Protein AF-A0A101FKJ5-F1 (afdb_monomer_lite)

Structure (mmCIF, N/CA/C/O backbone):
data_AF-A0A101FKJ5-F1
#
_entry.id   AF-A0A101FKJ5-F1
#
loop_
_atom_site.group_PDB
_atom_site.id
_atom_site.type_symbol
_atom_site.label_atom_id
_atom_site.label_alt_id
_atom_site.label_comp_id
_atom_site.label_asym_id
_atom_site.label_entity_id
_atom_site.label_seq_id
_atom_site.pdbx_PDB_ins_code
_atom_site.Cartn_x
_atom_site.Cartn_y
_atom_site.Cartn_z
_atom_site.occupancy
_atom_site.B_iso_or_equiv
_atom_site.auth_seq_id
_atom_site.auth_comp_id
_atom_site.auth_asym_id
_atom_site.auth_atom_id
_atom_site.pdbx_PDB_model_num
ATOM 1 N N . GLU A 1 1 ? -16.115 -11.440 11.467 1.00 49.97 1 GLU A N 1
ATOM 2 C CA . GLU A 1 1 ? -14.948 -11.180 12.336 1.00 49.97 1 GLU A CA 1
ATOM 3 C C . GLU A 1 1 ? -14.123 -10.054 11.729 1.00 49.97 1 GLU A C 1
ATOM 5 O O . GLU A 1 1 ? -14.062 -9.964 10.508 1.00 49.97 1 GLU A O 1
ATOM 10 N N . LEU A 1 2 ? -13.570 -9.157 12.548 1.00 52.06 2 LEU A N 1
ATOM 11 C CA . LEU A 1 2 ? -12.638 -8.125 12.087 1.00 52.06 2 LEU A CA 1
ATOM 12 C C . LEU A 1 2 ? -11.254 -8.768 11.997 1.00 52.06 2 LEU A C 1
ATOM 14 O O . LEU A 1 2 ? -10.660 -9.087 13.026 1.00 52.06 2 LEU A O 1
ATOM 18 N N . LEU A 1 3 ? -10.759 -8.973 10.782 1.00 65.00 3 LEU A N 1
ATOM 19 C CA . LEU A 1 3 ? -9.416 -9.488 10.565 1.00 65.00 3 LEU A CA 1
ATOM 20 C C . LEU A 1 3 ? -8.444 -8.304 10.475 1.00 65.00 3 LEU A C 1
ATOM 22 O O . LEU A 1 3 ? -8.577 -7.423 9.620 1.00 65.00 3 LEU A O 1
ATOM 26 N N . TYR A 1 4 ? -7.491 -8.260 11.405 1.00 74.44 4 TYR A N 1
ATOM 27 C CA . TYR A 1 4 ? -6.418 -7.271 11.402 1.00 74.44 4 TYR A CA 1
ATOM 28 C C . TYR A 1 4 ? -5.307 -7.749 10.475 1.00 74.44 4 TYR A C 1
ATOM 30 O O . TYR A 1 4 ? -4.531 -8.632 10.834 1.00 74.44 4 TYR A O 1
ATOM 38 N N . PHE A 1 5 ? -5.224 -7.140 9.298 1.00 84.31 5 PHE A N 1
ATOM 39 C CA . PHE A 1 5 ? -4.148 -7.396 8.348 1.00 84.31 5 PHE A CA 1
ATOM 40 C C . PHE A 1 5 ? -3.085 -6.308 8.435 1.00 84.31 5 PHE A C 1
ATOM 42 O O . PHE A 1 5 ? -3.370 -5.164 8.796 1.00 84.31 5 PHE A O 1
ATOM 49 N N . ARG A 1 6 ? -1.846 -6.655 8.089 1.00 90.62 6 ARG A N 1
ATOM 50 C CA . ARG A 1 6 ? -0.763 -5.682 7.921 1.00 90.62 6 ARG A CA 1
ATOM 51 C C . ARG A 1 6 ? -0.514 -5.481 6.431 1.00 90.62 6 ARG A C 1
ATOM 53 O O . ARG A 1 6 ? -0.461 -6.471 5.709 1.00 90.62 6 ARG A O 1
ATOM 60 N N . PRO A 1 7 ? -0.353 -4.246 5.942 1.00 93.81 7 PRO A N 1
ATOM 61 C CA . PRO A 1 7 ? 0.051 -4.041 4.562 1.00 93.81 7 PRO A CA 1
ATOM 62 C C . PRO A 1 7 ? 1.493 -4.507 4.356 1.00 93.81 7 PRO A C 1
ATOM 64 O O . PRO A 1 7 ? 2.351 -4.301 5.219 1.00 93.81 7 PRO A O 1
ATOM 67 N N . LEU A 1 8 ? 1.777 -5.103 3.198 1.00 95.00 8 LEU A N 1
ATOM 68 C CA . LEU A 1 8 ? 3.143 -5.438 2.816 1.00 95.00 8 LEU A CA 1
ATOM 69 C C . LEU A 1 8 ? 3.896 -4.163 2.449 1.00 95.00 8 LEU A C 1
ATOM 71 O O . LEU A 1 8 ? 3.541 -3.446 1.513 1.00 95.00 8 LEU A O 1
ATOM 75 N N . VAL A 1 9 ? 4.968 -3.899 3.188 1.00 94.69 9 VAL A N 1
ATOM 76 C CA . VAL A 1 9 ? 5.798 -2.706 3.021 1.00 94.69 9 VAL A CA 1
ATOM 77 C C . VAL A 1 9 ? 6.865 -2.956 1.956 1.00 94.69 9 VAL A C 1
ATOM 79 O O . VAL A 1 9 ? 7.479 -4.024 1.895 1.00 94.69 9 VAL A O 1
ATOM 82 N N . ASP A 1 10 ? 7.100 -1.954 1.113 1.00 94.75 10 ASP A N 1
ATOM 83 C CA . ASP A 1 10 ? 8.236 -1.912 0.193 1.00 94.75 10 ASP A CA 1
ATOM 84 C C . ASP A 1 10 ? 8.804 -0.484 0.133 1.00 94.75 10 ASP A C 1
ATOM 86 O O . ASP A 1 10 ? 8.294 0.366 -0.601 1.00 94.75 10 ASP A O 1
ATOM 90 N N . PRO A 1 11 ? 9.876 -0.197 0.894 1.00 92.69 11 PRO A N 1
ATOM 91 C CA . PRO A 1 11 ? 10.475 1.137 0.952 1.00 92.69 11 PRO A CA 1
ATOM 92 C C . PRO A 1 11 ? 11.104 1.606 -0.370 1.00 92.69 11 PRO A C 1
ATOM 94 O O . PRO A 1 11 ? 11.304 2.811 -0.573 1.00 92.69 11 PRO A O 1
ATOM 97 N N . ILE A 1 12 ? 11.437 0.668 -1.261 1.00 91.19 12 ILE A N 1
ATOM 98 C CA . ILE A 1 12 ? 12.173 0.936 -2.497 1.00 91.19 12 ILE A CA 1
ATOM 99 C C . ILE A 1 12 ? 11.179 1.134 -3.636 1.00 91.19 12 ILE A C 1
ATOM 101 O O . ILE A 1 12 ? 11.144 2.195 -4.264 1.00 91.19 12 ILE A O 1
ATOM 105 N N . LYS A 1 13 ? 10.355 0.117 -3.896 1.00 89.56 13 LYS A N 1
ATOM 106 C CA . LYS A 1 13 ? 9.452 0.082 -5.041 1.00 89.56 13 LYS A CA 1
ATOM 107 C C . LYS A 1 13 ? 8.009 0.409 -4.695 1.00 89.56 13 LYS A C 1
ATOM 109 O O . LYS A 1 13 ? 7.283 0.764 -5.615 1.00 89.56 13 LYS A O 1
ATOM 114 N N . GLY A 1 14 ? 7.605 0.367 -3.430 1.00 93.31 14 GLY A N 1
ATOM 115 C CA . GLY A 1 14 ? 6.224 0.623 -3.026 1.00 93.31 14 GLY A CA 1
ATOM 116 C C . GLY A 1 14 ? 5.732 2.038 -3.333 1.00 93.31 14 GLY A C 1
ATOM 117 O O . GLY A 1 14 ? 6.485 2.918 -3.777 1.00 93.31 14 GLY A O 1
ATOM 118 N N . ARG A 1 15 ? 4.440 2.248 -3.089 1.00 94.69 15 ARG A N 1
ATOM 119 C CA . ARG A 1 15 ? 3.761 3.538 -3.218 1.00 94.69 15 ARG A CA 1
ATOM 120 C C . ARG A 1 15 ? 3.415 4.091 -1.833 1.00 94.69 15 ARG A C 1
ATOM 122 O O . ARG A 1 15 ? 2.940 3.309 -1.010 1.00 94.69 15 ARG A O 1
ATOM 129 N N . PRO A 1 16 ? 3.677 5.379 -1.554 1.00 95.94 16 PRO A N 1
ATOM 130 C CA . PRO A 1 16 ? 3.248 6.021 -0.313 1.00 95.94 16 PRO A CA 1
ATOM 131 C C . PRO A 1 16 ? 1.741 5.870 -0.104 1.00 95.94 16 PRO A C 1
ATOM 133 O O . PRO A 1 16 ? 0.982 5.892 -1.074 1.00 95.94 16 PRO A O 1
ATOM 136 N N . LEU A 1 17 ? 1.304 5.744 1.148 1.00 95.00 17 LEU A N 1
ATOM 137 C CA . LEU A 1 17 ? -0.119 5.707 1.491 1.00 95.00 17 LEU A CA 1
ATOM 138 C C . LEU A 1 17 ? -0.833 7.006 1.110 1.00 95.00 17 LEU A C 1
ATOM 140 O O . LEU A 1 17 ? -1.991 6.964 0.703 1.00 95.00 17 LEU A O 1
ATOM 144 N N . SER A 1 18 ? -0.139 8.141 1.195 1.00 94.38 18 SER A N 1
ATOM 145 C CA . SER A 1 18 ? -0.628 9.453 0.761 1.00 94.38 18 SER A CA 1
ATOM 146 C C . SER A 1 18 ? -0.934 9.530 -0.740 1.00 94.38 18 SER A C 1
ATOM 148 O O . SER A 1 18 ? -1.786 10.319 -1.149 1.00 94.38 18 SER A O 1
ATOM 150 N N . ASP A 1 19 ? -0.296 8.678 -1.549 1.00 95.19 19 ASP A N 1
ATOM 151 C CA . ASP A 1 19 ? -0.508 8.585 -2.996 1.00 95.19 19 ASP A CA 1
ATOM 152 C C . ASP A 1 19 ? -1.612 7.583 -3.371 1.00 95.19 19 ASP A C 1
ATOM 154 O O . ASP A 1 19 ? -1.939 7.438 -4.553 1.00 95.19 19 ASP A O 1
ATOM 158 N N . LEU A 1 20 ? -2.159 6.837 -2.409 1.00 94.56 20 LEU A N 1
ATOM 159 C CA . LEU A 1 20 ? -3.238 5.881 -2.649 1.00 94.56 20 LEU A CA 1
ATOM 160 C C . LEU A 1 20 ? -4.610 6.556 -2.663 1.00 94.56 20 LEU A C 1
ATOM 162 O O . LEU A 1 20 ? -4.862 7.562 -1.999 1.00 94.56 20 LEU A O 1
ATOM 166 N N . ARG A 1 21 ? -5.535 5.955 -3.406 1.00 93.44 21 ARG A N 1
ATOM 167 C CA . ARG A 1 21 ? -6.936 6.354 -3.511 1.00 93.44 21 ARG A CA 1
ATOM 168 C C . ARG A 1 21 ? -7.857 5.178 -3.214 1.00 93.44 21 ARG A C 1
ATOM 170 O O . ARG A 1 21 ? -7.499 4.011 -3.357 1.00 93.44 21 ARG A O 1
ATOM 177 N N . ALA A 1 22 ? -9.085 5.507 -2.828 1.00 94.12 22 ALA A N 1
ATOM 178 C CA . ALA A 1 22 ? -10.162 4.528 -2.778 1.00 94.12 22 ALA A CA 1
ATOM 179 C C . ALA A 1 22 ? -10.378 3.899 -4.169 1.00 94.12 22 ALA A C 1
ATOM 181 O O . ALA A 1 22 ? -10.302 4.583 -5.189 1.00 94.12 22 ALA A O 1
ATOM 182 N N . GLY A 1 23 ? -10.651 2.598 -4.184 1.00 94.50 23 GLY A N 1
ATOM 183 C CA . GLY A 1 23 ? -10.760 1.747 -5.367 1.00 94.50 23 GLY A CA 1
ATOM 184 C C . GLY A 1 23 ? -9.466 1.016 -5.732 1.00 94.50 23 GLY A C 1
ATOM 185 O O . GLY A 1 23 ? -9.523 0.036 -6.472 1.00 94.50 23 GLY A O 1
ATOM 186 N N . GLU A 1 24 ? -8.314 1.439 -5.209 1.00 95.44 24 GLU A N 1
ATOM 187 C CA . GLU A 1 24 ? -7.032 0.799 -5.508 1.00 95.44 24 GLU A CA 1
ATOM 188 C C . GLU A 1 24 ? -6.766 -0.427 -4.634 1.00 95.44 24 GLU A C 1
ATOM 190 O O . GLU A 1 24 ? -7.219 -0.514 -3.491 1.00 95.44 24 GLU A O 1
ATOM 195 N N . THR A 1 25 ? -6.000 -1.369 -5.181 1.00 96.06 25 THR A N 1
ATOM 196 C CA . THR A 1 25 ? -5.621 -2.615 -4.512 1.00 96.06 25 THR A CA 1
ATOM 197 C C . THR A 1 25 ? -4.221 -2.502 -3.923 1.00 96.06 25 THR A C 1
ATOM 199 O O . THR A 1 25 ? -3.303 -2.004 -4.570 1.00 96.06 25 THR A O 1
ATOM 202 N N . ILE A 1 26 ? -4.036 -3.005 -2.706 1.00 95.94 26 ILE A N 1
ATOM 203 C CA . ILE A 1 26 ? -2.728 -3.180 -2.068 1.00 95.94 26 ILE A CA 1
ATOM 204 C C . ILE A 1 26 ? -2.504 -4.646 -1.718 1.00 95.94 26 ILE A C 1
ATOM 206 O O . ILE A 1 26 ? -3.456 -5.421 -1.615 1.00 95.94 26 ILE A O 1
ATOM 210 N N . LEU A 1 27 ? -1.243 -5.013 -1.499 1.00 95.81 27 LEU A N 1
ATOM 211 C CA . LEU A 1 27 ? -0.902 -6.322 -0.957 1.00 95.81 27 LEU A CA 1
ATOM 212 C C . LEU A 1 27 ? -0.842 -6.277 0.573 1.00 95.81 27 LEU A C 1
ATOM 214 O O . LEU A 1 27 ? -0.223 -5.392 1.169 1.00 95.81 27 LEU A O 1
ATOM 218 N N . LEU A 1 28 ? -1.469 -7.264 1.197 1.00 94.62 28 LEU A N 1
ATOM 219 C CA . LEU A 1 28 ? -1.558 -7.480 2.632 1.00 94.62 28 LEU A CA 1
ATOM 220 C C . LEU A 1 28 ? -0.820 -8.773 3.006 1.00 94.62 28 LEU A C 1
ATOM 222 O O . LEU A 1 28 ? -0.728 -9.705 2.210 1.00 94.62 28 LEU A O 1
ATOM 226 N N . ASP A 1 29 ? -0.291 -8.819 4.221 1.00 91.94 29 ASP A N 1
ATOM 227 C CA . ASP A 1 29 ? 0.345 -9.994 4.807 1.00 91.94 29 ASP A CA 1
ATOM 228 C C . ASP A 1 29 ? -0.727 -11.009 5.237 1.00 91.94 29 ASP A C 1
ATOM 230 O O . ASP A 1 29 ? -1.466 -10.764 6.194 1.00 91.94 29 ASP A O 1
ATOM 234 N N . GLY A 1 30 ? -0.833 -12.119 4.502 1.00 85.94 30 GLY A N 1
ATOM 235 C CA . GLY A 1 30 ? -1.697 -13.260 4.814 1.00 85.94 30 GLY A CA 1
ATOM 236 C C . GLY A 1 30 ? -0.964 -14.423 5.487 1.00 85.94 30 GLY A C 1
ATOM 237 O O . GLY A 1 30 ? -1.517 -15.518 5.558 1.00 85.94 30 GLY A O 1
ATOM 238 N N . GLY A 1 31 ? 0.267 -14.218 5.967 1.00 85.56 31 GLY A N 1
ATOM 239 C CA . GLY A 1 31 ? 1.122 -15.279 6.491 1.00 85.56 31 GLY A CA 1
ATOM 240 C C . GLY A 1 31 ? 1.949 -15.934 5.387 1.00 85.56 31 GLY A C 1
ATOM 241 O O . GLY A 1 31 ? 3.011 -15.428 5.033 1.00 85.56 31 GLY A O 1
ATOM 242 N N . GLU A 1 32 ? 1.490 -17.073 4.862 1.00 84.00 32 GLU A N 1
ATOM 243 C CA . GLU A 1 32 ? 2.228 -17.821 3.827 1.00 84.00 32 GLU A CA 1
ATOM 244 C C . GLU A 1 32 ? 2.103 -17.189 2.434 1.00 84.00 32 GLU A C 1
ATOM 246 O O . GLU A 1 32 ? 3.043 -17.243 1.642 1.00 84.00 32 GLU A O 1
ATOM 251 N N . GLU A 1 33 ? 0.971 -16.539 2.156 1.00 87.44 33 GLU A N 1
ATOM 252 C CA . GLU A 1 33 ? 0.696 -15.886 0.878 1.00 87.44 33 GLU A CA 1
ATOM 253 C C . GLU A 1 33 ? 0.304 -14.417 1.065 1.00 87.44 33 GLU A C 1
ATOM 255 O O . GLU A 1 33 ? -0.270 -14.009 2.080 1.00 87.44 33 GLU A O 1
ATOM 260 N N . ALA A 1 34 ? 0.622 -13.604 0.058 1.00 91.88 34 ALA A N 1
ATOM 261 C CA . ALA A 1 34 ? 0.163 -12.225 -0.002 1.00 91.88 34 ALA A CA 1
ATOM 262 C C . ALA A 1 34 ? -1.312 -12.189 -0.412 1.00 91.88 34 ALA A C 1
ATOM 264 O O . ALA A 1 34 ? -1.717 -12.850 -1.366 1.00 91.88 34 ALA A O 1
ATOM 265 N N . LEU A 1 35 ? -2.099 -11.369 0.277 1.00 93.31 35 LEU A N 1
ATOM 266 C CA . LEU A 1 35 ? -3.514 -11.181 -0.021 1.00 93.31 35 LEU A CA 1
ATOM 267 C C . LEU A 1 35 ? -3.732 -9.845 -0.716 1.00 93.31 35 LEU A C 1
ATOM 269 O O . LEU A 1 35 ? -3.162 -8.828 -0.326 1.00 93.31 35 LEU A O 1
ATOM 273 N N . GLU A 1 36 ? -4.603 -9.824 -1.714 1.00 95.12 36 GLU A N 1
ATOM 274 C CA . GLU A 1 36 ? -5.034 -8.581 -2.343 1.00 95.12 36 GLU A CA 1
ATOM 275 C C . GLU A 1 36 ? -6.204 -7.963 -1.577 1.00 95.12 36 GLU A C 1
ATOM 277 O O . GLU A 1 36 ? -7.219 -8.618 -1.319 1.00 95.12 36 GLU A O 1
ATOM 282 N N . GLY A 1 37 ? -6.063 -6.684 -1.228 1.00 95.50 37 GLY A N 1
ATOM 283 C CA . GLY A 1 37 ? -7.091 -5.898 -0.558 1.00 95.50 37 GLY A CA 1
ATOM 284 C C . GLY A 1 37 ? -7.410 -4.622 -1.325 1.00 95.50 37 GLY A C 1
ATOM 285 O O . GLY A 1 37 ? -6.541 -3.765 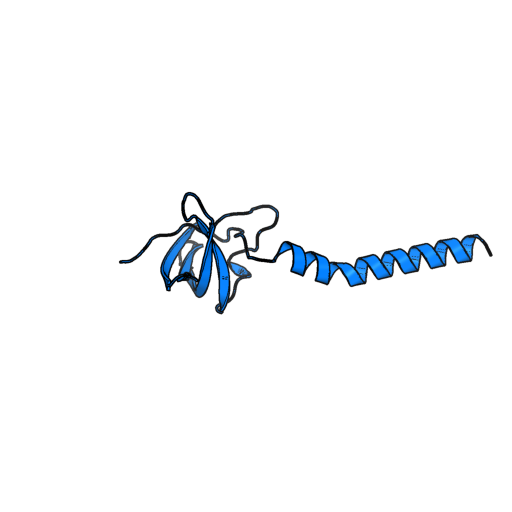-1.482 1.00 95.50 37 GLY A O 1
ATOM 286 N N . GLN A 1 38 ? -8.660 -4.468 -1.760 1.00 96.75 38 GLN A N 1
ATOM 287 C CA . GLN A 1 38 ? -9.145 -3.227 -2.358 1.00 96.75 38 GLN A CA 1
ATOM 288 C C . GLN A 1 38 ? -9.542 -2.235 -1.265 1.00 96.75 38 GLN A C 1
ATOM 290 O O . GLN A 1 38 ? -10.386 -2.517 -0.412 1.00 96.75 38 GLN A O 1
ATOM 295 N N . ILE A 1 39 ? -8.940 -1.053 -1.304 1.00 96.38 39 ILE A N 1
ATOM 296 C CA . ILE A 1 39 ? -9.187 0.033 -0.362 1.00 96.38 39 ILE A CA 1
ATOM 297 C C . ILE A 1 39 ? -10.494 0.730 -0.732 1.00 96.38 39 ILE A C 1
ATOM 299 O O . ILE A 1 39 ? -10.689 1.099 -1.885 1.00 96.38 39 ILE A O 1
ATOM 303 N N . TYR A 1 40 ? -11.359 1.012 0.241 1.00 95.50 40 TYR A N 1
ATOM 304 C CA . TYR A 1 40 ? -12.508 1.906 0.035 1.00 95.50 40 TYR A CA 1
ATOM 305 C C . TYR A 1 40 ? -12.409 3.200 0.850 1.00 95.50 40 TYR A C 1
ATOM 307 O O . TYR A 1 40 ? -13.075 4.181 0.522 1.00 95.50 40 TYR A O 1
ATOM 315 N N . LEU A 1 41 ? -11.587 3.225 1.906 1.00 95.62 41 LEU A N 1
ATOM 316 C CA . LEU A 1 41 ? -11.391 4.407 2.741 1.00 95.62 41 LEU A CA 1
ATOM 317 C C . LEU A 1 41 ? -9.966 4.464 3.296 1.00 95.62 41 LEU A C 1
ATOM 319 O O . LEU A 1 41 ? -9.442 3.483 3.822 1.00 95.62 41 LEU A O 1
ATOM 323 N N . ILE A 1 42 ? -9.384 5.661 3.229 1.00 95.50 42 ILE A N 1
ATOM 324 C CA . ILE A 1 42 ? -8.098 6.016 3.829 1.00 95.50 42 ILE A CA 1
ATOM 325 C C . ILE A 1 42 ? -8.340 7.223 4.732 1.00 95.50 42 ILE A C 1
ATOM 327 O O . ILE A 1 42 ? -8.927 8.215 4.295 1.00 95.50 42 ILE A O 1
ATOM 331 N N . ARG A 1 43 ? -7.910 7.155 5.993 1.00 95.56 43 ARG A N 1
ATOM 332 C CA . ARG A 1 43 ? -7.999 8.270 6.946 1.00 95.56 43 ARG A CA 1
ATOM 333 C C . ARG A 1 43 ? -6.623 8.581 7.509 1.00 95.56 43 ARG A C 1
ATOM 335 O O . ARG A 1 43 ? -5.966 7.689 8.029 1.00 95.56 43 ARG A O 1
ATOM 342 N N . LEU A 1 44 ? -6.239 9.852 7.478 1.00 95.25 44 LEU A N 1
ATOM 343 C CA . LEU A 1 44 ? -5.123 10.362 8.267 1.00 95.25 44 LEU A CA 1
ATOM 344 C C . LEU A 1 44 ? -5.637 10.723 9.667 1.00 95.25 44 LEU A C 1
ATOM 346 O O . LEU A 1 44 ? -6.542 11.548 9.818 1.00 95.25 44 LEU A O 1
ATOM 350 N N . LEU A 1 45 ? -5.090 10.073 10.686 1.00 95.62 45 LEU A N 1
ATOM 351 C CA . LEU A 1 45 ? -5.383 10.326 12.089 1.00 95.62 45 LEU A CA 1
ATOM 352 C C . LEU A 1 45 ? -4.562 11.519 12.600 1.00 95.62 45 LEU A C 1
ATOM 354 O O . LEU A 1 45 ? -3.538 11.895 12.031 1.00 95.62 45 LEU A O 1
ATOM 358 N N . LYS A 1 46 ? -5.026 12.140 13.693 1.00 93.25 46 LYS A N 1
ATOM 359 C CA . LYS A 1 46 ? -4.424 13.369 14.251 1.00 93.25 46 LYS A CA 1
ATOM 360 C C . LYS A 1 46 ? -2.968 13.199 14.695 1.00 93.25 46 LYS A C 1
ATOM 362 O O . LYS A 1 46 ? -2.235 14.176 14.749 1.00 93.25 46 LYS A O 1
ATOM 367 N N . ASP A 1 47 ? -2.579 11.980 15.034 1.00 93.81 47 ASP A N 1
ATOM 368 C CA . ASP A 1 47 ? -1.238 11.591 15.468 1.00 93.81 47 ASP A CA 1
ATOM 369 C C . ASP A 1 47 ? -0.325 11.176 14.297 1.00 93.81 47 ASP A C 1
ATOM 371 O O . ASP A 1 47 ? 0.768 10.663 14.517 1.00 93.81 47 ASP A O 1
ATOM 375 N N . GLY A 1 48 ? -0.767 11.386 13.052 1.00 93.38 48 GLY A N 1
ATOM 376 C CA . GLY A 1 48 ? -0.009 11.061 11.847 1.00 93.38 48 GLY A CA 1
ATOM 377 C C . GLY A 1 48 ? -0.131 9.606 11.392 1.00 93.38 48 GLY A C 1
ATOM 378 O O . GLY A 1 48 ? 0.501 9.236 10.405 1.00 93.38 48 GLY A O 1
ATOM 379 N N . HIS A 1 49 ? -0.933 8.773 12.062 1.00 96.00 49 HIS A N 1
ATOM 380 C CA . HIS A 1 49 ? -1.189 7.410 11.598 1.00 96.00 49 HIS A CA 1
ATOM 381 C C . HIS A 1 49 ? -2.162 7.394 10.423 1.00 96.00 49 HIS A C 1
ATOM 383 O O . HIS A 1 49 ? -3.070 8.218 10.337 1.00 96.00 49 HIS A O 1
ATOM 389 N N . TYR A 1 50 ? -2.014 6.408 9.547 1.00 95.44 50 TYR A N 1
ATOM 390 C CA . TYR A 1 50 ? -3.002 6.126 8.513 1.00 95.44 50 TYR A CA 1
ATOM 391 C C . TYR A 1 50 ? -3.874 4.953 8.947 1.00 95.44 50 TYR A C 1
ATOM 393 O O . TYR A 1 50 ? -3.369 3.921 9.377 1.00 95.44 50 TYR A O 1
ATOM 401 N N . GLU A 1 51 ? -5.187 5.108 8.826 1.00 95.19 51 GLU A N 1
ATOM 402 C CA . GLU A 1 51 ? -6.169 4.043 9.002 1.00 95.19 51 GLU A CA 1
ATOM 403 C C . GLU A 1 51 ? -6.770 3.699 7.634 1.00 95.19 51 GLU A C 1
ATOM 405 O O . GLU A 1 51 ? -7.392 4.543 6.985 1.00 95.19 51 GLU A O 1
ATOM 410 N N . LEU A 1 52 ? -6.579 2.454 7.204 1.00 95.12 52 LEU A N 1
ATOM 411 C CA . LEU A 1 52 ? -7.093 1.921 5.947 1.00 95.12 52 LEU A CA 1
ATOM 412 C C . LEU A 1 52 ? -8.218 0.937 6.224 1.00 95.12 52 LEU A C 1
ATOM 414 O O . LEU A 1 52 ? -8.150 0.115 7.143 1.00 95.12 52 LEU A O 1
ATOM 418 N N . HIS A 1 53 ? -9.235 1.016 5.380 1.00 95.56 53 HIS A N 1
ATOM 419 C CA . HIS A 1 53 ? -10.364 0.109 5.378 1.00 95.56 53 HIS A CA 1
ATOM 420 C C . HIS A 1 53 ? -10.601 -0.394 3.961 1.00 95.56 53 HIS A C 1
ATOM 422 O O . HIS A 1 53 ? -10.580 0.388 3.002 1.00 95.56 53 HIS A O 1
ATOM 428 N N . GLY A 1 54 ? -10.853 -1.690 3.837 1.00 95.44 54 GLY A N 1
ATOM 429 C CA . GLY A 1 54 ? -11.015 -2.316 2.537 1.00 95.44 54 GLY A CA 1
ATOM 430 C C . GLY A 1 54 ? -11.677 -3.684 2.591 1.00 95.44 54 GLY A C 1
ATOM 431 O O . GLY A 1 54 ? -12.092 -4.160 3.649 1.00 95.44 54 GLY A O 1
ATOM 432 N N . MET A 1 55 ? -11.767 -4.310 1.424 1.00 95.12 55 MET A N 1
ATOM 433 C CA . MET A 1 55 ? -12.258 -5.674 1.247 1.00 95.12 55 MET A CA 1
ATOM 434 C C . MET A 1 55 ? -11.168 -6.527 0.603 1.00 95.12 55 MET A C 1
ATOM 436 O O . MET A 1 55 ? -10.491 -6.078 -0.320 1.00 95.12 55 MET A O 1
ATOM 440 N N . LEU A 1 56 ? -10.995 -7.753 1.086 1.00 93.88 56 LEU A N 1
ATOM 441 C CA . LEU A 1 56 ? -10.117 -8.740 0.463 1.00 93.88 56 LEU A CA 1
ATOM 442 C C . LEU A 1 56 ? -10.748 -9.260 -0.832 1.00 93.88 56 LEU A C 1
ATOM 444 O O . LEU A 1 56 ? -11.968 -9.419 -0.904 1.00 93.88 56 LEU A O 1
ATOM 448 N N . ALA A 1 57 ? -9.922 -9.608 -1.819 1.00 88.50 57 ALA A N 1
ATOM 449 C CA . ALA A 1 57 ? -10.388 -10.188 -3.081 1.00 88.50 57 ALA A CA 1
ATOM 450 C C . ALA A 1 57 ? -11.180 -11.500 -2.887 1.00 88.50 57 ALA A C 1
ATOM 452 O O . ALA A 1 57 ? -12.169 -11.734 -3.576 1.00 88.50 57 ALA A O 1
ATOM 453 N N . GLY A 1 58 ? -10.799 -12.324 -1.902 1.00 82.56 58 GLY A N 1
ATOM 454 C CA . GLY A 1 58 ? -11.507 -13.558 -1.521 1.00 82.56 58 GLY A CA 1
ATOM 455 C C . GLY A 1 58 ? -12.759 -13.347 -0.657 1.00 82.56 58 GLY A C 1
ATOM 456 O O . GLY A 1 58 ? -13.359 -14.315 -0.197 1.00 82.56 58 GLY A O 1
ATOM 457 N N . GLY A 1 59 ? -13.151 -12.092 -0.424 1.00 84.56 59 GLY A N 1
ATOM 458 C CA . GLY A 1 59 ? -14.200 -11.726 0.516 1.00 84.56 59 GLY A CA 1
ATOM 459 C C . GLY A 1 59 ? -13.670 -11.544 1.939 1.00 84.56 59 GLY A C 1
ATOM 460 O O . GLY A 1 59 ? -12.697 -12.162 2.364 1.00 84.56 59 GLY A O 1
ATOM 461 N N . GLY A 1 60 ? -14.325 -10.659 2.685 1.00 89.06 60 GLY A N 1
ATOM 462 C CA . GLY A 1 60 ? -13.925 -10.295 4.041 1.00 89.06 60 GLY A CA 1
ATOM 463 C C . GLY A 1 60 ? -13.417 -8.864 4.128 1.00 89.06 60 GLY A C 1
ATOM 464 O O . GLY A 1 60 ? -12.766 -8.344 3.226 1.00 89.06 60 GLY A O 1
ATOM 465 N N . TYR A 1 61 ? -13.760 -8.221 5.233 1.00 92.50 61 TYR A N 1
ATOM 466 C CA . TYR A 1 61 ? -13.360 -6.857 5.528 1.00 92.50 61 TYR A CA 1
ATOM 467 C C . TYR A 1 61 ? -11.987 -6.840 6.204 1.00 92.50 61 TYR A C 1
ATOM 469 O O . TYR A 1 61 ? -11.743 -7.633 7.119 1.00 92.50 61 TYR A O 1
ATOM 477 N N . PHE A 1 62 ? -11.124 -5.905 5.800 1.00 92.06 62 PHE A N 1
ATOM 478 C CA . PHE A 1 62 ? -9.874 -5.630 6.498 1.00 92.06 62 PHE A CA 1
ATOM 479 C C . PHE A 1 62 ? -9.825 -4.207 7.045 1.00 92.06 62 PHE A C 1
ATOM 481 O O . PHE A 1 62 ? -10.282 -3.241 6.425 1.00 92.06 62 PHE A O 1
ATOM 488 N N . LYS A 1 63 ? -9.175 -4.098 8.202 1.00 93.50 63 LYS A N 1
ATOM 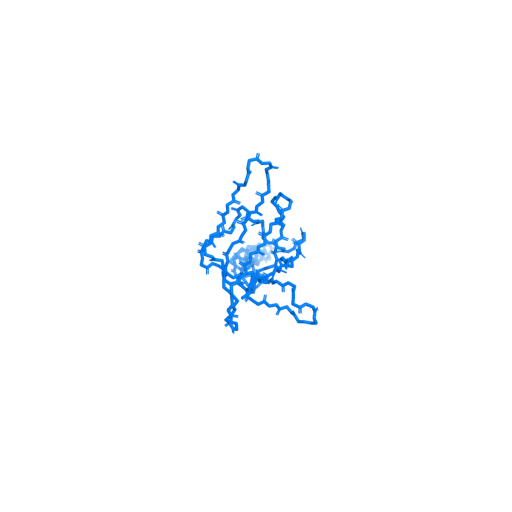489 C CA . LYS A 1 63 ? -8.764 -2.841 8.814 1.00 93.50 63 LYS A CA 1
ATOM 490 C C . LYS A 1 63 ? -7.278 -2.906 9.121 1.00 93.50 63 LYS A C 1
ATOM 492 O O . LYS A 1 63 ? -6.832 -3.864 9.752 1.00 93.50 63 LYS A O 1
ATOM 497 N N . CYS A 1 64 ? -6.528 -1.870 8.761 1.00 91.56 64 CYS A N 1
ATOM 498 C CA . CYS A 1 6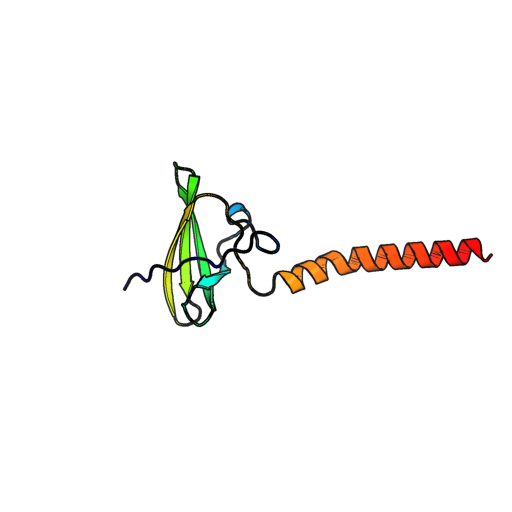4 ? -5.160 -1.719 9.243 1.00 91.56 64 CYS A CA 1
ATOM 499 C C . CYS A 1 64 ? -4.851 -0.279 9.650 1.00 91.56 64 CYS A C 1
ATOM 501 O O . CYS A 1 64 ? -5.380 0.672 9.079 1.00 91.56 64 CYS A O 1
ATOM 503 N N . VAL A 1 65 ? -3.985 -0.131 10.651 1.00 93.44 65 VAL A N 1
ATOM 504 C CA . VAL A 1 65 ? -3.471 1.162 11.111 1.00 93.44 65 VAL A CA 1
ATOM 505 C C . VAL A 1 65 ? -1.955 1.127 11.006 1.00 93.44 65 VAL A C 1
ATOM 507 O O . VAL A 1 65 ? -1.331 0.184 11.494 1.00 93.44 65 VAL A O 1
ATOM 510 N N . THR A 1 66 ? -1.365 2.127 10.361 1.00 92.38 66 THR 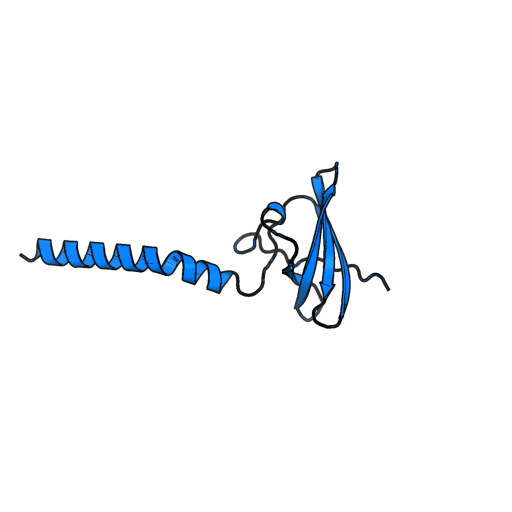A N 1
ATOM 511 C CA . THR A 1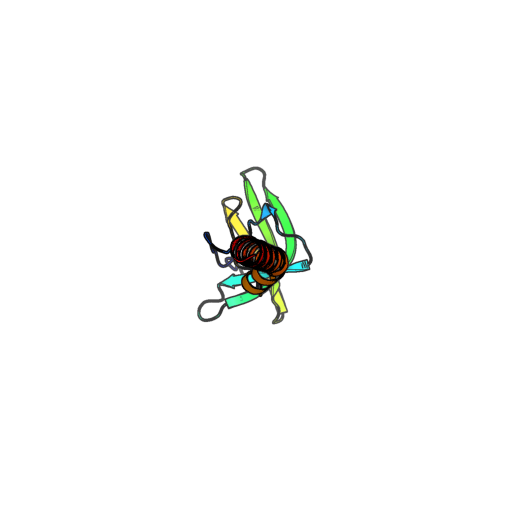 66 ? 0.077 2.193 10.106 1.00 92.38 66 THR A CA 1
ATOM 512 C C . THR A 1 66 ? 0.677 3.483 10.656 1.00 92.38 66 THR A C 1
ATOM 514 O O . THR A 1 66 ? 0.035 4.536 10.586 1.00 92.38 66 THR A O 1
ATOM 517 N N . PRO A 1 67 ? 1.912 3.433 11.185 1.00 90.69 67 PRO A N 1
ATOM 518 C CA . PRO A 1 67 ? 2.600 4.623 11.663 1.00 90.69 67 PRO A CA 1
ATOM 519 C C . PRO A 1 67 ? 3.133 5.429 10.477 1.00 90.69 67 PRO A C 1
ATOM 521 O O . PRO A 1 67 ? 4.126 5.055 9.856 1.00 90.69 67 PRO A O 1
ATOM 524 N N . GLY A 1 68 ? 2.475 6.544 10.164 1.00 91.88 68 GLY A N 1
ATOM 525 C CA . GLY A 1 68 ? 2.924 7.462 9.122 1.00 91.88 68 GLY A CA 1
ATOM 526 C C . GLY A 1 68 ? 2.689 6.988 7.686 1.00 91.88 68 GLY A C 1
ATOM 527 O O . GLY A 1 68 ? 2.018 5.988 7.415 1.00 91.88 68 GLY A O 1
ATOM 528 N N . ASP A 1 69 ? 3.257 7.765 6.764 1.00 94.69 69 ASP A N 1
ATOM 529 C CA . ASP A 1 69 ? 3.135 7.593 5.317 1.00 94.69 69 ASP A CA 1
ATOM 530 C C . ASP A 1 69 ? 4.149 6.570 4.780 1.00 94.69 69 ASP A C 1
ATOM 532 O O . ASP A 1 69 ? 5.170 6.899 4.170 1.00 94.69 69 ASP A O 1
ATOM 536 N N . ILE A 1 70 ? 3.904 5.299 5.088 1.00 95.12 70 ILE A N 1
ATOM 537 C CA . ILE A 1 70 ? 4.750 4.195 4.635 1.00 95.12 70 ILE A CA 1
ATOM 538 C C . ILE A 1 70 ? 4.530 3.891 3.150 1.00 95.12 70 ILE A C 1
ATOM 540 O O . ILE A 1 70 ? 3.466 4.142 2.591 1.00 95.12 70 ILE A O 1
ATOM 544 N N . LYS A 1 71 ? 5.524 3.276 2.505 1.00 96.38 71 LYS A N 1
ATOM 545 C CA . LYS A 1 71 ? 5.369 2.763 1.142 1.00 96.38 71 LYS A CA 1
ATOM 546 C C . LYS A 1 71 ? 4.885 1.322 1.160 1.00 96.38 71 LYS A C 1
ATOM 548 O O . LYS A 1 71 ? 5.573 0.448 1.689 1.00 96.38 71 LYS A O 1
ATOM 553 N N . VAL A 1 72 ? 3.739 1.066 0.545 1.00 95.81 72 VAL A N 1
ATOM 554 C CA . VAL A 1 72 ? 3.134 -0.267 0.467 1.00 95.81 72 VAL A CA 1
ATOM 555 C C . VAL A 1 72 ? 3.264 -0.858 -0.929 1.00 95.81 72 VAL A C 1
ATOM 557 O O . VAL A 1 72 ? 3.401 -0.139 -1.923 1.00 95.81 72 VAL A O 1
ATOM 560 N N . ARG A 1 73 ? 3.239 -2.187 -1.015 1.00 95.00 73 ARG A N 1
ATOM 561 C CA . ARG A 1 73 ? 3.212 -2.889 -2.297 1.00 95.00 73 ARG A CA 1
ATOM 562 C C . ARG A 1 73 ? 1.831 -2.779 -2.929 1.00 95.00 73 ARG A C 1
ATOM 564 O O . ARG A 1 73 ? 0.816 -3.027 -2.282 1.00 95.00 73 ARG A O 1
ATOM 571 N N . VAL A 1 74 ? 1.831 -2.452 -4.214 1.00 94.62 74 VAL A N 1
ATOM 572 C CA . VAL A 1 74 ? 0.648 -2.374 -5.072 1.00 94.62 74 VAL A CA 1
ATOM 573 C C . VAL A 1 74 ? 0.839 -3.394 -6.203 1.00 94.62 74 VAL A C 1
ATOM 575 O O . VAL A 1 74 ? 1.942 -3.441 -6.764 1.00 94.62 74 VAL A O 1
ATOM 578 N N . PRO A 1 75 ? -0.169 -4.222 -6.534 1.00 91.88 75 PRO A N 1
ATOM 579 C CA . PRO A 1 75 ? -0.091 -5.148 -7.664 1.00 91.88 75 PRO A CA 1
ATOM 580 C C . PRO A 1 75 ? 0.223 -4.408 -8.974 1.00 91.88 75 PRO A C 1
ATOM 582 O O . PRO A 1 75 ? -0.270 -3.305 -9.195 1.00 91.88 75 PRO A O 1
ATOM 585 N N . GLY A 1 76 ? 1.062 -4.986 -9.839 1.00 84.12 76 GLY A N 1
ATOM 586 C CA . GLY A 1 76 ? 1.363 -4.423 -11.168 1.00 84.12 76 GLY A CA 1
ATOM 587 C C . GLY A 1 76 ? 2.162 -3.108 -11.187 1.00 84.12 76 GLY A C 1
ATOM 588 O O . GLY A 1 76 ? 2.407 -2.551 -12.256 1.00 84.12 76 GLY A O 1
ATOM 589 N N . LEU A 1 77 ? 2.622 -2.601 -10.035 1.00 80.62 77 LEU A N 1
ATOM 590 C CA . LEU A 1 77 ? 3.298 -1.297 -9.955 1.00 80.62 77 LEU A CA 1
ATOM 591 C C . LEU A 1 77 ? 4.595 -1.223 -10.782 1.00 80.62 77 LEU A C 1
ATOM 593 O O . LEU A 1 77 ? 4.920 -0.172 -11.339 1.00 80.62 77 LEU A O 1
ATOM 597 N N . ASP A 1 78 ? 5.343 -2.326 -10.864 1.00 76.38 78 ASP A N 1
ATOM 598 C CA . ASP A 1 78 ? 6.566 -2.396 -11.670 1.00 76.38 78 ASP A CA 1
ATOM 599 C C . ASP A 1 78 ? 6.257 -2.288 -13.175 1.00 76.38 78 ASP A C 1
ATOM 601 O O . ASP A 1 78 ? 6.968 -1.583 -13.895 1.00 76.38 78 ASP A O 1
ATOM 605 N N . GLU A 1 79 ? 5.165 -2.900 -13.637 1.00 76.62 79 GLU A N 1
ATOM 606 C CA . GLU A 1 79 ? 4.721 -2.867 -15.037 1.00 76.62 79 GLU A CA 1
ATOM 607 C C . GLU A 1 79 ? 4.228 -1.469 -15.431 1.00 76.62 79 GLU A C 1
ATOM 609 O O . GLU A 1 79 ? 4.650 -0.925 -16.455 1.00 76.62 79 GLU A O 1
ATOM 614 N N . GLU A 1 80 ? 3.429 -0.825 -14.572 1.00 74.25 80 GLU A N 1
ATOM 615 C CA . GLU A 1 80 ? 2.942 0.543 -14.796 1.00 74.25 80 GLU A CA 1
ATOM 616 C C . GLU A 1 80 ? 4.105 1.549 -14.879 1.00 74.25 80 GLU A C 1
ATOM 618 O O . GLU A 1 80 ? 4.137 2.439 -15.739 1.00 74.25 80 GLU A O 1
ATOM 623 N N . ARG A 1 81 ? 5.110 1.402 -14.003 1.00 77.94 81 ARG A N 1
ATOM 624 C CA . ARG A 1 81 ? 6.319 2.241 -14.029 1.00 77.94 81 ARG A CA 1
ATOM 625 C C . ARG A 1 81 ? 7.126 2.030 -15.301 1.00 77.94 81 ARG A C 1
ATOM 627 O O . ARG A 1 81 ? 7.644 3.009 -15.847 1.00 77.94 81 ARG A O 1
ATOM 634 N N . LEU A 1 82 ? 7.240 0.788 -15.769 1.00 70.44 82 LEU A N 1
ATOM 635 C CA . LEU A 1 82 ? 7.921 0.475 -17.021 1.00 70.44 82 LEU A CA 1
ATOM 636 C C . LEU A 1 82 ? 7.206 1.137 -18.206 1.00 70.44 82 LEU A C 1
ATOM 638 O O . LEU A 1 82 ? 7.842 1.830 -19.003 1.00 70.44 82 LEU A O 1
ATOM 642 N N . GLN A 1 83 ? 5.879 1.009 -18.262 1.00 76.88 83 GLN A N 1
ATOM 643 C CA . GLN A 1 83 ? 5.050 1.583 -19.319 1.00 76.88 83 GLN A CA 1
ATOM 644 C C . GLN A 1 83 ? 5.142 3.116 -19.359 1.00 76.88 83 GLN A C 1
ATOM 646 O O . GLN A 1 83 ? 5.273 3.699 -20.435 1.00 76.88 83 GLN A O 1
ATOM 651 N N . LYS A 1 84 ? 5.168 3.789 -18.198 1.00 79.25 84 LYS A N 1
ATOM 652 C CA . LYS A 1 84 ? 5.364 5.251 -18.128 1.00 79.25 84 LYS A CA 1
ATOM 653 C C . LYS A 1 84 ? 6.756 5.704 -18.575 1.00 79.25 84 LYS A C 1
ATOM 655 O O . LYS A 1 84 ? 6.896 6.813 -19.085 1.00 79.25 84 LYS A O 1
ATOM 660 N N . ARG A 1 85 ? 7.795 4.884 -18.381 1.00 81.19 85 ARG A N 1
ATOM 661 C CA . ARG A 1 85 ? 9.187 5.227 -18.741 1.00 81.19 85 ARG A CA 1
ATOM 662 C C . ARG A 1 85 ? 9.545 4.887 -20.186 1.00 81.19 85 ARG A C 1
ATOM 664 O O . ARG A 1 85 ? 10.456 5.505 -20.733 1.00 81.19 85 ARG A O 1
ATOM 671 N N . MET A 1 86 ? 8.820 3.962 -20.811 1.00 78.31 86 MET A N 1
ATOM 672 C CA . MET A 1 86 ? 8.994 3.568 -22.212 1.00 78.31 86 MET A CA 1
ATOM 673 C C . MET A 1 86 ? 9.130 4.746 -23.198 1.00 78.31 86 MET A C 1
ATOM 675 O O . MET A 1 86 ? 10.111 4.755 -23.942 1.00 78.31 86 MET A O 1
ATOM 679 N N . PRO A 1 87 ? 8.242 5.764 -23.214 1.00 87.12 87 PRO A N 1
ATOM 680 C CA . PRO A 1 87 ? 8.350 6.864 -24.178 1.00 87.12 87 PRO A CA 1
ATOM 681 C C . PRO A 1 87 ? 9.643 7.676 -24.021 1.00 87.12 87 PRO A C 1
ATOM 683 O O . PRO A 1 87 ? 10.250 8.066 -25.016 1.00 87.12 87 PRO A O 1
ATOM 686 N N . LEU A 1 88 ? 10.112 7.879 -22.786 1.00 88.75 88 LEU A N 1
ATOM 687 C CA . LEU A 1 88 ? 11.366 8.586 -22.523 1.00 88.75 88 LEU A CA 1
ATOM 688 C C . LEU A 1 88 ? 12.577 7.780 -23.011 1.00 88.75 88 LEU A C 1
ATOM 690 O O . LEU A 1 88 ? 13.468 8.337 -23.648 1.00 88.75 88 LEU A O 1
ATOM 694 N N . ILE A 1 89 ? 12.593 6.471 -22.745 1.00 89.38 89 ILE A N 1
ATOM 695 C CA . ILE A 1 89 ? 13.668 5.570 -23.188 1.00 89.38 89 ILE A CA 1
ATOM 696 C C . ILE A 1 89 ? 13.763 5.570 -24.719 1.00 89.38 89 ILE A C 1
ATOM 698 O O . ILE A 1 89 ? 14.855 5.711 -25.266 1.00 89.38 89 ILE A O 1
ATOM 702 N N . VAL A 1 90 ? 12.624 5.480 -25.414 1.00 90.75 90 VAL A N 1
ATOM 703 C CA . VAL A 1 90 ? 12.568 5.530 -26.884 1.00 90.75 90 VAL A CA 1
ATOM 704 C C . VAL A 1 90 ? 13.087 6.870 -27.413 1.00 90.75 90 VAL A C 1
ATOM 706 O O . VAL A 1 90 ? 13.867 6.890 -28.363 1.00 90.75 90 VAL A O 1
ATOM 709 N N . MET A 1 91 ? 12.714 7.987 -26.783 1.00 92.25 91 MET A N 1
ATOM 710 C CA . MET A 1 91 ? 13.171 9.316 -27.197 1.00 92.25 91 MET A CA 1
ATOM 711 C C . MET A 1 91 ? 14.691 9.482 -27.043 1.00 92.25 91 MET A C 1
ATOM 713 O O . MET A 1 91 ? 15.340 10.021 -27.937 1.00 92.25 91 MET A O 1
ATOM 717 N N . ILE A 1 92 ? 15.270 8.975 -25.949 1.00 93.69 92 ILE A N 1
ATOM 718 C CA . ILE A 1 92 ? 16.725 8.982 -25.731 1.00 93.69 92 ILE A CA 1
ATOM 719 C C . ILE A 1 92 ? 17.429 8.141 -26.801 1.00 93.69 92 ILE A C 1
ATOM 721 O O . ILE A 1 92 ? 18.390 8.607 -27.409 1.00 93.69 92 ILE A O 1
ATOM 725 N N . MET A 1 93 ? 16.9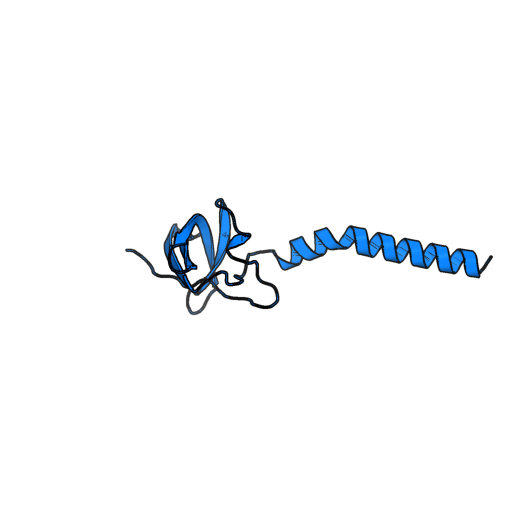30 6.932 -27.073 1.00 94.56 93 MET A N 1
ATOM 726 C CA . MET A 1 93 ? 17.483 6.050 -28.108 1.00 94.56 93 MET A CA 1
ATOM 727 C C . MET A 1 93 ? 17.464 6.713 -29.491 1.00 94.56 93 MET A C 1
ATOM 729 O O . MET A 1 93 ? 18.458 6.660 -30.214 1.00 94.56 93 MET A O 1
ATOM 733 N N . LEU A 1 94 ? 16.363 7.386 -29.840 1.00 95.81 94 LEU A N 1
ATOM 734 C CA . LEU A 1 94 ? 16.236 8.107 -31.106 1.00 95.81 94 LEU A CA 1
ATOM 735 C C . LEU A 1 94 ? 17.218 9.283 -31.195 1.00 95.81 94 LEU A C 1
ATOM 737 O O . LEU A 1 94 ? 17.878 9.451 -32.218 1.00 95.81 94 LEU A O 1
ATOM 741 N N . ALA A 1 95 ? 17.353 10.070 -30.125 1.00 94.88 95 ALA A N 1
ATOM 742 C CA . ALA A 1 95 ? 18.290 11.191 -30.078 1.00 94.88 95 ALA A CA 1
ATOM 743 C C . ALA A 1 95 ? 19.747 10.729 -30.245 1.00 94.88 95 ALA A C 1
ATOM 745 O O . ALA A 1 95 ? 20.504 11.337 -31.003 1.00 94.88 95 ALA A O 1
ATOM 746 N N . VAL A 1 96 ? 20.125 9.622 -29.596 1.00 96.19 96 VAL A N 1
ATOM 747 C CA . VAL A 1 96 ? 21.453 9.008 -29.748 1.00 96.19 96 VAL A CA 1
ATOM 748 C C . VAL A 1 96 ? 21.673 8.525 -31.183 1.00 96.19 96 VAL A C 1
ATOM 750 O O . VAL A 1 96 ? 22.718 8.812 -31.761 1.00 96.19 96 VAL A O 1
ATOM 753 N N . ALA A 1 97 ? 20.691 7.849 -31.788 1.00 95.69 97 ALA A N 1
ATOM 754 C CA . ALA A 1 97 ? 20.796 7.369 -33.166 1.00 95.69 97 ALA A CA 1
ATOM 755 C C . ALA A 1 97 ? 20.988 8.516 -34.173 1.00 95.69 97 ALA A C 1
ATOM 757 O O . ALA A 1 97 ? 21.844 8.426 -35.053 1.00 95.69 97 ALA A O 1
ATOM 758 N N . ILE A 1 98 ? 20.241 9.615 -34.015 1.00 96.19 98 ILE A N 1
ATOM 759 C CA . ILE A 1 98 ? 20.393 10.819 -34.845 1.00 96.19 98 ILE A CA 1
ATOM 760 C C . ILE A 1 98 ? 21.776 11.445 -34.637 1.00 96.19 98 ILE A C 1
ATOM 762 O O . ILE A 1 98 ? 22.430 11.805 -35.611 1.00 96.19 98 ILE A O 1
ATOM 766 N N . GLY A 1 99 ? 22.248 11.544 -33.390 1.00 95.88 99 GLY A N 1
ATOM 767 C CA . GLY A 1 99 ? 23.580 12.072 -33.087 1.00 95.88 99 GLY A CA 1
ATOM 768 C C . GLY A 1 99 ? 24.702 11.265 -33.744 1.00 95.88 99 GLY A C 1
ATOM 769 O O . GLY A 1 99 ? 25.617 11.847 -34.321 1.00 95.88 99 GLY A O 1
ATOM 770 N N . ILE A 1 100 ? 24.603 9.933 -33.719 1.00 96.19 100 ILE A N 1
ATOM 771 C CA . ILE A 1 100 ? 25.554 9.045 -34.403 1.00 96.19 100 ILE A CA 1
ATOM 772 C C . ILE A 1 100 ? 25.495 9.256 -35.920 1.00 96.19 100 ILE A C 1
ATOM 774 O O . ILE A 1 100 ? 26.538 9.376 -36.553 1.00 96.19 100 ILE A O 1
ATOM 778 N N . LEU A 1 101 ? 24.296 9.336 -36.504 1.00 95.25 101 LEU A N 1
ATOM 779 C CA . LEU A 1 101 ? 24.132 9.561 -37.941 1.00 95.25 101 LEU A CA 1
ATOM 780 C C . LEU A 1 101 ? 24.750 10.894 -38.387 1.00 95.25 101 LEU A C 1
ATOM 782 O O . LEU A 1 101 ? 25.445 10.930 -39.394 1.00 95.25 101 LEU A O 1
ATOM 786 N N . LEU A 1 102 ? 24.524 11.969 -37.626 1.00 94.06 102 LEU A N 1
ATOM 787 C CA . LEU A 1 102 ? 25.088 13.293 -37.904 1.00 94.06 102 LEU A CA 1
ATOM 788 C C . LEU A 1 102 ? 26.609 13.341 -37.733 1.00 94.06 102 LEU A C 1
ATOM 790 O O . LEU A 1 102 ? 27.258 14.118 -38.414 1.00 94.06 102 LEU A O 1
ATOM 794 N N . PHE A 1 103 ? 27.176 12.539 -36.829 1.00 92.69 103 PHE A N 1
ATOM 795 C CA . PHE A 1 103 ? 28.627 12.437 -36.661 1.00 92.69 103 PHE A CA 1
ATOM 796 C C . PHE A 1 103 ? 29.310 11.691 -37.819 1.00 92.69 103 PHE A C 1
ATOM 798 O O . PHE A 1 103 ? 30.490 11.907 -38.080 1.00 92.69 103 PHE A O 1
ATOM 805 N N . LEU A 1 104 ? 28.586 10.787 -38.485 1.00 91.75 104 LEU A N 1
ATOM 806 C CA . LEU A 1 104 ? 29.093 9.975 -39.595 1.00 91.75 104 LEU A CA 1
ATOM 807 C C . LEU A 1 104 ? 28.882 10.612 -40.984 1.00 91.75 104 LEU A C 1
ATOM 809 O O . LEU A 1 104 ? 29.396 10.068 -41.962 1.00 91.75 104 LEU A O 1
ATOM 813 N N . LEU A 1 105 ? 28.119 11.709 -41.069 1.00 84.38 105 LEU A N 1
ATOM 814 C CA . LEU A 1 105 ? 27.882 12.526 -42.271 1.00 84.38 105 LEU A CA 1
ATOM 815 C C . LEU A 1 105 ? 28.922 13.646 -42.390 1.00 84.38 105 LEU A C 1
ATOM 817 O O . LEU A 1 105 ? 29.362 13.891 -43.535 1.00 84.38 105 LEU A O 1
#

Radius of gyration: 19.7 Å; chains: 1; bounding box: 44×31×58 Å

Foldseek 3Di:
DADEWAFAFDQPQFDWPVPDDQQFWFWTCPPVDTWIWGWHDWDQDPQQKIWTWTATPVGDIYIYIGRHGTGGHGPCSVVVVCVVCVVVVVVVVVVVVVVVVVVVD

Sequence (105 aa):
ELLYFRPLVDPIKGRPLSDLRAGETILLDGGEEALEGQIYLIRLLKDGHYELHGMLAGGGYFKCVTPGDIKVRVPGLDEERLQKRMPLIVMIMLAVAIGILLFLL

pLDDT: mean 90.26, std 8.46, range [49.97, 96.75]

Secondary structure (DSSP, 8-state):
--EE-EEPB-TTT-EEGGG--TT-EEEEE-SSSEEEEEEEEEEE-TTS-EEEEEEETTS-EEEEEESSS-EE--TTHHHHHHHHHHHHHHHHHHHHHHHHHHHH-